Protein AF-E2B2R0-F1 (afdb_monomer_lite)

Secondary structure (DSSP, 8-state):
-HHHHHHHHHHHHHHHHHHHHHHHHHHHHHHHHHHH-------SS--SSHHHHHHHHHHHHHHHHHHHHHHHHHHHHHHHHHHHHHHHHHHHHHHHHHHHHHHHHHHHHHHHHHHHHT-

Organism: Harpegnathos saltator (NCBI:txid610380)

InterPro domains:
  IPR004117 Olfactory receptor, insect [PF02949] (5-119)
  IPR004117 Olfactory receptor, insect [PTHR21137]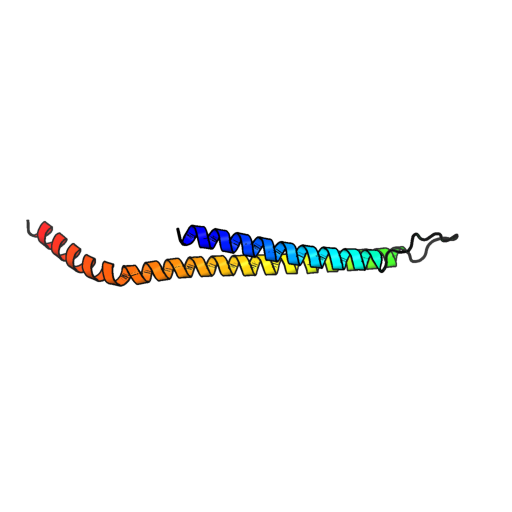 (6-118)

Structure (mmCIF, N/CA/C/O backbone):
data_AF-E2B2R0-F1
#
_entry.id   AF-E2B2R0-F1
#
loop_
_atom_site.group_PDB
_atom_site.id
_atom_site.type_symbol
_atom_site.label_atom_id
_atom_site.label_alt_id
_atom_site.label_comp_id
_atom_site.label_asym_id
_atom_site.label_entity_id
_atom_site.label_seq_id
_atom_site.pdbx_PDB_ins_code
_atom_site.Cartn_x
_atom_site.Cartn_y
_atom_site.Cartn_z
_atom_site.occupancy
_atom_site.B_iso_or_equiv
_atom_site.auth_seq_id
_atom_site.auth_comp_id
_atom_site.auth_asym_id
_atom_site.auth_atom_id
_atom_site.pdbx_PDB_model_num
ATOM 1 N N . SER A 1 1 ? -13.691 6.581 24.245 1.00 53.50 1 SER A N 1
ATOM 2 C CA . SER A 1 1 ? -12.246 6.889 24.377 1.00 53.50 1 SER A CA 1
ATOM 3 C C . SER A 1 1 ? -11.369 5.790 23.770 1.00 53.50 1 SER A C 1
ATOM 5 O O . SER A 1 1 ? -10.545 6.091 22.915 1.00 53.50 1 SER A O 1
ATOM 7 N N . GLN A 1 2 ? -11.578 4.515 24.127 1.00 61.28 2 GLN A N 1
ATOM 8 C CA . GLN A 1 2 ? -10.769 3.379 23.648 1.00 61.28 2 GLN A CA 1
ATOM 9 C C . GLN A 1 2 ? -10.848 3.155 22.124 1.00 61.28 2 GLN A C 1
ATOM 11 O O . GLN A 1 2 ? -9.818 2.992 21.474 1.00 61.28 2 GLN A O 1
ATOM 16 N N . SER A 1 3 ? -12.045 3.275 21.546 1.00 65.56 3 SER A N 1
ATOM 17 C CA . SER A 1 3 ? -12.295 3.177 20.102 1.00 65.56 3 SER A CA 1
ATOM 18 C C . SER A 1 3 ? -11.615 4.284 19.281 1.00 65.56 3 SER A C 1
ATOM 20 O O . SER A 1 3 ? -11.060 4.005 18.222 1.00 65.56 3 SER A O 1
ATOM 22 N N . ILE A 1 4 ? -11.569 5.519 19.797 1.00 69.88 4 ILE A N 1
ATOM 23 C CA . ILE A 1 4 ? -10.868 6.650 19.157 1.00 69.88 4 ILE A CA 1
ATOM 24 C C . ILE A 1 4 ? -9.358 6.393 19.138 1.00 69.88 4 ILE A C 1
ATOM 26 O O . ILE A 1 4 ? -8.733 6.482 18.087 1.00 69.88 4 ILE A O 1
ATOM 30 N N . ARG A 1 5 ? -8.779 5.993 20.279 1.00 75.31 5 ARG A N 1
ATOM 31 C CA . ARG A 1 5 ? -7.345 5.683 20.390 1.00 75.31 5 ARG A CA 1
ATOM 32 C C . ARG A 1 5 ? -6.930 4.533 19.470 1.00 75.31 5 ARG A C 1
ATOM 34 O O . ARG A 1 5 ? -5.879 4.607 18.840 1.00 75.31 5 ARG A O 1
ATOM 41 N N . ARG A 1 6 ? -7.763 3.495 19.370 1.00 74.00 6 ARG A N 1
ATOM 42 C CA . ARG A 1 6 ? -7.542 2.358 18.471 1.00 74.00 6 ARG A CA 1
ATOM 43 C C . ARG A 1 6 ? -7.566 2.786 17.005 1.00 74.00 6 ARG A C 1
ATOM 45 O O . ARG A 1 6 ? -6.651 2.434 16.272 1.00 74.00 6 ARG A O 1
ATOM 52 N N . ASN A 1 7 ? -8.543 3.597 16.599 1.00 74.62 7 ASN A N 1
ATOM 53 C CA . ASN A 1 7 ? -8.577 4.134 15.239 1.00 74.62 7 ASN A CA 1
ATOM 54 C C . ASN A 1 7 ? -7.325 4.957 14.932 1.00 74.62 7 ASN A C 1
ATOM 56 O O . ASN A 1 7 ? -6.691 4.724 13.910 1.00 74.62 7 ASN A O 1
ATOM 60 N N . THR A 1 8 ? -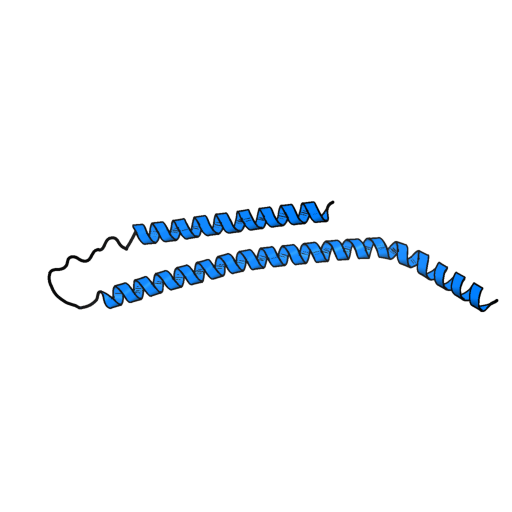6.926 5.873 15.815 1.00 81.19 8 THR A N 1
ATOM 61 C CA . THR A 1 8 ? -5.720 6.691 15.612 1.00 81.19 8 THR A CA 1
ATOM 62 C C . THR A 1 8 ? -4.457 5.838 15.494 1.00 81.19 8 THR A C 1
ATOM 64 O O . THR A 1 8 ? -3.632 6.097 14.623 1.00 81.19 8 THR A O 1
ATOM 67 N N . MET A 1 9 ? -4.318 4.794 16.318 1.00 80.44 9 MET A N 1
ATOM 68 C CA . MET A 1 9 ? -3.189 3.862 16.248 1.00 80.44 9 MET A CA 1
ATOM 69 C C . MET A 1 9 ? -3.167 3.086 14.925 1.00 80.44 9 MET A C 1
ATOM 71 O O . MET A 1 9 ? -2.111 2.945 14.316 1.00 80.44 9 MET A O 1
ATOM 75 N N . LEU A 1 10 ? -4.326 2.624 14.452 1.00 79.06 10 LEU A N 1
ATOM 76 C CA . LEU A 1 10 ? -4.443 1.897 13.188 1.00 79.06 10 LEU A CA 1
ATOM 77 C C . LEU A 1 10 ? -4.148 2.796 11.981 1.00 79.06 10 LEU A C 1
ATOM 79 O O . LEU A 1 10 ? -3.425 2.380 11.082 1.00 79.06 10 LEU A O 1
ATOM 83 N N . TRP A 1 11 ? -4.628 4.042 11.993 1.00 81.44 11 TRP A N 1
ATOM 84 C CA . TRP A 1 11 ? -4.290 5.043 10.976 1.00 81.44 11 TRP A CA 1
ATOM 85 C C . TRP A 1 11 ? -2.789 5.332 10.931 1.00 81.44 11 TRP A C 1
ATOM 87 O O . TRP A 1 11 ? -2.207 5.375 9.850 1.00 81.44 11 TRP A O 1
ATOM 97 N N . TYR A 1 12 ? -2.146 5.475 12.093 1.00 84.12 12 TYR A N 1
ATOM 98 C CA . TYR A 1 12 ? -0.697 5.659 12.168 1.00 84.12 12 TYR A CA 1
ATOM 99 C C . TYR A 1 12 ? 0.071 4.451 11.626 1.00 84.12 12 TYR A C 1
ATOM 101 O O . TYR A 1 12 ? 1.001 4.626 10.843 1.00 84.12 12 TYR A O 1
ATOM 109 N N . LEU A 1 13 ? -0.328 3.230 11.995 1.00 82.62 13 LEU A N 1
ATOM 110 C CA . LEU A 1 13 ? 0.303 2.003 11.498 1.00 82.62 13 LEU A CA 1
ATOM 111 C C . LEU A 1 13 ? 0.162 1.871 9.976 1.00 82.62 13 LEU A C 1
ATOM 113 O O . LEU A 1 13 ? 1.144 1.596 9.296 1.00 82.62 13 LEU A O 1
ATOM 117 N N . LEU A 1 14 ? -1.024 2.144 9.430 1.00 80.50 14 LEU A N 1
ATOM 118 C CA . LEU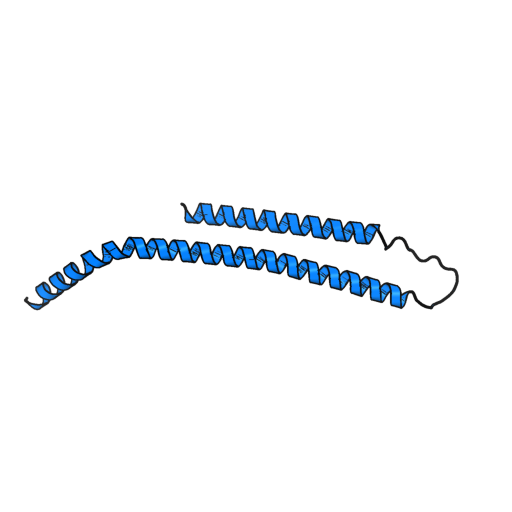 A 1 14 ? -1.280 2.152 7.987 1.00 80.50 14 LEU A CA 1
ATOM 119 C C . LEU A 1 14 ? -0.387 3.149 7.233 1.00 80.50 14 LEU A C 1
ATOM 121 O O . LEU A 1 14 ? 0.191 2.804 6.201 1.00 80.50 14 LEU A O 1
ATOM 125 N N . LEU A 1 15 ? -0.244 4.372 7.752 1.00 82.19 15 LEU A N 1
ATOM 126 C CA . LEU A 1 15 ? 0.615 5.406 7.163 1.00 82.19 15 LEU A CA 1
ATOM 127 C C . LEU A 1 15 ? 2.099 5.012 7.199 1.00 82.19 15 LEU A C 1
ATOM 129 O O . LEU A 1 15 ? 2.828 5.213 6.227 1.00 82.19 15 LEU A O 1
ATOM 133 N N . VAL A 1 16 ? 2.560 4.415 8.299 1.00 85.69 16 VAL A N 1
ATOM 134 C CA . VAL A 1 16 ? 3.949 3.943 8.421 1.00 85.69 16 VAL A CA 1
ATOM 135 C C . VAL A 1 16 ? 4.227 2.800 7.443 1.00 85.69 16 VAL A C 1
ATOM 137 O O . VAL A 1 16 ? 5.223 2.836 6.729 1.00 85.69 16 VAL A O 1
ATOM 140 N N . MET A 1 17 ? 3.332 1.818 7.338 1.00 80.00 17 MET A N 1
ATOM 141 C CA . MET A 1 17 ? 3.519 0.695 6.412 1.00 80.00 17 MET A CA 1
ATOM 142 C C . MET A 1 17 ? 3.533 1.156 4.951 1.00 80.00 17 MET A C 1
ATOM 144 O O . MET A 1 17 ? 4.427 0.790 4.192 1.00 80.00 17 MET A O 1
ATOM 148 N N . THR A 1 18 ? 2.598 2.027 4.565 1.00 77.00 18 THR A N 1
ATOM 149 C CA . THR A 1 18 ? 2.543 2.567 3.196 1.00 77.00 18 THR A CA 1
ATOM 150 C C . THR A 1 18 ? 3.777 3.397 2.845 1.00 77.00 18 THR A C 1
ATOM 152 O O . THR A 1 18 ? 4.318 3.248 1.752 1.00 77.00 18 THR A O 1
ATOM 155 N N . THR A 1 19 ? 4.280 4.229 3.761 1.00 84.50 19 THR A N 1
ATOM 156 C CA . THR A 1 19 ? 5.500 5.025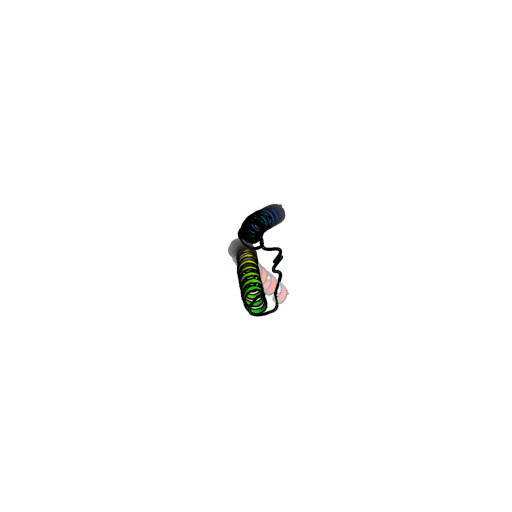 3.519 1.00 84.50 19 THR A CA 1
ATOM 157 C C . THR A 1 19 ? 6.752 4.166 3.361 1.00 84.50 19 THR A C 1
ATOM 159 O O . THR A 1 19 ? 7.546 4.430 2.457 1.00 84.50 19 THR A O 1
ATOM 162 N N . VAL A 1 20 ? 6.909 3.112 4.167 1.00 84.69 20 VAL A N 1
ATOM 163 C CA . VAL A 1 20 ? 8.032 2.164 4.052 1.00 84.69 20 VAL A CA 1
ATOM 164 C C . VAL A 1 20 ? 8.002 1.440 2.704 1.00 84.69 20 VAL A C 1
ATOM 166 O O . VAL A 1 20 ? 9.019 1.390 2.013 1.00 84.69 20 VAL A O 1
ATOM 169 N N . VAL A 1 21 ? 6.835 0.949 2.278 1.00 81.94 21 VAL A N 1
ATOM 170 C CA . VAL A 1 21 ? 6.677 0.277 0.976 1.00 81.94 21 VAL A CA 1
ATOM 171 C C . VAL A 1 21 ? 6.967 1.236 -0.182 1.00 81.94 21 VAL A C 1
ATOM 173 O O . VAL A 1 21 ? 7.690 0.878 -1.112 1.00 81.94 21 VAL A O 1
ATOM 176 N N . CYS A 1 22 ? 6.484 2.480 -0.108 1.00 79.38 22 CYS A N 1
ATOM 177 C CA . CYS A 1 22 ? 6.775 3.515 -1.101 1.00 79.38 22 CYS A CA 1
ATOM 178 C C . CYS A 1 22 ? 8.269 3.873 -1.164 1.00 79.38 22 CYS A C 1
ATOM 180 O O . CYS A 1 22 ? 8.803 4.063 -2.258 1.00 79.38 22 CYS A O 1
ATOM 182 N N . MET A 1 23 ? 8.970 3.944 -0.027 1.00 85.06 23 MET A N 1
ATOM 183 C CA . MET A 1 23 ? 10.422 4.175 0.004 1.00 85.06 23 MET A CA 1
ATOM 184 C C . MET A 1 23 ? 11.197 3.022 -0.636 1.00 85.06 23 MET A C 1
ATOM 186 O O . MET A 1 23 ? 12.090 3.263 -1.444 1.00 85.06 23 MET A O 1
ATOM 190 N N . ILE A 1 24 ? 10.837 1.773 -0.334 1.00 81.44 24 ILE A N 1
ATOM 191 C CA . ILE A 1 24 ? 11.486 0.597 -0.931 1.00 81.44 24 ILE A CA 1
ATOM 192 C C . ILE A 1 24 ? 11.230 0.564 -2.442 1.00 81.44 24 ILE A C 1
ATOM 194 O O . ILE A 1 24 ? 12.167 0.390 -3.216 1.00 81.44 24 ILE A O 1
ATOM 198 N N . PHE A 1 25 ? 9.989 0.804 -2.877 1.00 78.94 25 PHE A N 1
ATOM 199 C CA . PHE A 1 25 ? 9.640 0.872 -4.296 1.00 78.94 25 PHE A CA 1
ATOM 200 C C . PHE A 1 25 ? 10.419 1.962 -5.033 1.00 78.94 25 PHE A C 1
ATOM 202 O O . PHE A 1 25 ? 11.013 1.694 -6.073 1.00 78.94 25 PHE A O 1
ATOM 209 N N . THR A 1 26 ? 10.443 3.182 -4.493 1.00 74.81 26 THR A N 1
ATOM 210 C CA . THR A 1 26 ? 11.169 4.298 -5.113 1.00 74.81 26 THR A CA 1
ATOM 211 C C . THR A 1 26 ? 12.673 4.057 -5.128 1.00 74.81 26 THR A C 1
ATOM 213 O O . THR A 1 26 ? 13.295 4.366 -6.136 1.00 74.81 26 THR A O 1
ATOM 216 N N . SER A 1 27 ? 13.257 3.448 -4.091 1.00 82.12 27 SER A N 1
ATOM 217 C CA . SER A 1 27 ? 14.673 3.054 -4.086 1.00 82.12 27 SER A CA 1
ATOM 218 C C . SER A 1 27 ? 14.968 2.018 -5.165 1.00 82.12 27 SER A C 1
ATOM 220 O O . SER A 1 27 ? 15.841 2.243 -5.993 1.00 82.12 27 SER A O 1
ATOM 222 N N . VAL A 1 28 ? 14.202 0.924 -5.218 1.00 73.44 28 VAL A N 1
ATOM 223 C CA . VAL A 1 28 ? 14.372 -0.135 -6.228 1.00 73.44 28 VAL A CA 1
ATOM 224 C C . VAL A 1 28 ? 14.172 0.421 -7.637 1.00 73.44 28 VAL A C 1
ATOM 226 O O . VAL A 1 28 ? 14.933 0.094 -8.541 1.00 73.44 28 VAL A O 1
ATOM 229 N N . PHE A 1 29 ? 13.186 1.298 -7.828 1.00 71.81 29 PHE A N 1
ATOM 230 C CA . PHE A 1 29 ? 12.939 1.965 -9.101 1.00 71.81 29 PHE A CA 1
ATOM 231 C C . PHE A 1 29 ? 14.078 2.915 -9.478 1.00 71.81 29 PHE A C 1
ATOM 233 O O . PHE A 1 29 ? 14.551 2.872 -10.607 1.00 71.81 29 PHE A O 1
ATOM 240 N N . VAL A 1 30 ? 14.558 3.751 -8.556 1.00 72.75 30 VAL A N 1
ATOM 241 C CA . VAL A 1 30 ? 15.671 4.681 -8.802 1.00 72.75 30 VAL A CA 1
ATOM 242 C C . VAL A 1 30 ? 16.971 3.932 -9.066 1.00 72.75 30 VAL A C 1
ATOM 244 O O . VAL A 1 30 ? 17.709 4.341 -9.954 1.00 72.75 30 VAL A O 1
ATOM 247 N N . ASP A 1 31 ? 17.244 2.837 -8.362 1.00 71.38 31 ASP A N 1
ATOM 248 C CA . ASP A 1 31 ? 18.423 1.998 -8.591 1.00 71.38 31 ASP A CA 1
ATOM 249 C C . ASP A 1 31 ? 18.324 1.235 -9.915 1.00 71.38 31 ASP A C 1
ATOM 251 O O . ASP A 1 31 ? 19.301 1.167 -10.658 1.00 71.38 31 ASP A O 1
ATOM 255 N N . PHE A 1 32 ? 17.138 0.746 -10.282 1.00 62.97 32 PHE A N 1
ATOM 256 C CA . PHE A 1 32 ? 16.882 0.170 -11.604 1.00 62.97 32 PHE A CA 1
ATOM 257 C C . PHE A 1 32 ? 17.073 1.213 -12.719 1.00 62.97 32 PHE A C 1
ATOM 259 O O . PHE A 1 32 ? 17.739 0.955 -13.724 1.00 62.97 32 PHE A O 1
ATOM 266 N N . MET A 1 33 ? 16.568 2.430 -12.506 1.00 61.69 33 MET A N 1
ATOM 267 C CA . MET A 1 33 ? 16.718 3.556 -13.430 1.00 61.69 33 MET A CA 1
ATOM 268 C C . MET A 1 33 ? 18.167 4.057 -13.518 1.00 61.69 33 MET A C 1
ATOM 270 O O . MET A 1 33 ? 18.631 4.374 -14.611 1.00 61.69 33 MET A O 1
ATOM 274 N N . ARG A 1 34 ? 18.911 4.087 -12.404 1.00 63.41 34 ARG A N 1
ATOM 275 C CA . ARG A 1 34 ? 20.349 4.428 -12.362 1.00 63.41 34 ARG A CA 1
ATOM 276 C C . ARG A 1 34 ? 21.239 3.300 -12.884 1.00 63.41 34 ARG A C 1
ATOM 278 O O . ARG A 1 34 ? 22.366 3.581 -13.279 1.00 63.41 34 ARG A O 1
ATOM 285 N N . GLY A 1 35 ? 20.759 2.057 -12.882 1.00 57.88 35 GLY A N 1
ATOM 286 C CA . GLY A 1 35 ? 21.537 0.858 -13.193 1.00 57.88 35 GLY A CA 1
ATOM 287 C C . GLY A 1 35 ? 21.449 0.344 -14.632 1.00 57.88 35 GLY A C 1
ATOM 288 O O . GLY A 1 35 ? 22.284 -0.474 -15.011 1.00 57.88 35 GLY A O 1
ATOM 289 N N . SER A 1 36 ? 20.489 0.777 -15.462 1.00 50.00 36 SER A N 1
ATOM 290 C CA . SER A 1 36 ? 20.414 0.257 -16.845 1.00 50.00 36 SER A CA 1
ATOM 291 C C . SER A 1 36 ? 19.715 1.132 -17.891 1.00 50.00 36 SER A C 1
ATOM 293 O O . SER A 1 36 ? 19.420 0.655 -18.983 1.00 50.00 36 SER A O 1
ATOM 295 N N . LEU A 1 37 ? 19.502 2.426 -17.632 1.00 46.34 37 LEU A N 1
ATOM 296 C CA . LEU A 1 37 ? 19.138 3.372 -18.700 1.00 46.34 37 LEU A CA 1
ATOM 297 C C . LEU A 1 37 ? 20.224 4.426 -18.949 1.00 46.34 37 LEU A C 1
ATOM 299 O O . LEU A 1 37 ? 19.954 5.565 -19.313 1.00 46.34 37 LEU A O 1
ATOM 303 N N . THR A 1 38 ? 21.482 4.009 -18.817 1.00 41.47 38 THR A N 1
ATOM 304 C CA . THR A 1 38 ? 22.682 4.783 -19.182 1.00 41.47 38 THR A CA 1
ATOM 305 C C . THR A 1 38 ? 23.006 4.677 -20.681 1.00 41.47 38 THR A C 1
ATOM 307 O O . THR A 1 38 ? 24.167 4.684 -21.068 1.00 41.47 38 THR A O 1
ATOM 310 N N . TYR A 1 39 ? 22.009 4.564 -21.563 1.00 42.72 39 TYR A N 1
ATOM 311 C CA . TYR A 1 39 ? 22.258 4.585 -23.010 1.00 42.72 39 TYR A CA 1
ATOM 312 C C . TYR A 1 39 ? 21.357 5.594 -23.728 1.00 42.72 39 TYR A C 1
ATOM 314 O O . TYR A 1 39 ? 20.341 5.225 -24.317 1.00 42.72 39 TYR A O 1
ATOM 322 N N . PRO A 1 40 ? 21.749 6.880 -23.774 1.00 45.06 40 PRO A N 1
ATOM 323 C CA . PRO A 1 40 ? 21.491 7.656 -24.974 1.00 45.06 40 PRO A CA 1
ATOM 324 C C . PRO A 1 40 ? 22.263 6.973 -26.112 1.00 45.06 40 PRO A C 1
ATOM 326 O O . PRO A 1 40 ? 23.489 7.045 -26.181 1.00 45.06 40 PRO A O 1
ATOM 329 N N . ALA A 1 41 ? 21.570 6.238 -26.978 1.00 44.91 41 ALA A N 1
ATOM 330 C CA . ALA A 1 41 ? 22.194 5.650 -28.155 1.00 44.91 41 ALA A CA 1
ATOM 331 C C . ALA A 1 41 ? 22.580 6.769 -29.139 1.00 44.91 41 ALA A C 1
ATOM 333 O O . ALA A 1 41 ? 21.789 7.172 -29.986 1.00 44.91 41 ALA A O 1
ATOM 334 N N . TRP A 1 42 ? 23.807 7.276 -29.030 1.00 47.38 42 TRP A N 1
ATOM 335 C CA . TRP A 1 42 ? 24.517 7.869 -30.160 1.00 47.38 42 TRP A CA 1
ATOM 336 C C . TRP A 1 42 ? 25.125 6.710 -30.954 1.00 47.38 42 TRP A C 1
ATOM 338 O O . TRP A 1 42 ? 26.158 6.169 -30.567 1.00 47.38 42 TRP A O 1
ATOM 348 N N . LEU A 1 43 ? 24.464 6.286 -32.035 1.00 47.94 43 LEU A N 1
ATOM 349 C CA . LEU A 1 43 ? 25.016 5.316 -32.983 1.00 47.94 43 LEU A CA 1
ATOM 350 C C . LEU A 1 43 ? 24.887 5.869 -34.410 1.00 47.94 43 LEU A C 1
ATOM 352 O O . LEU A 1 43 ? 23.803 6.323 -34.779 1.00 47.94 43 LEU A O 1
ATOM 356 N N . PRO A 1 44 ? 25.955 5.832 -35.228 1.00 50.38 44 PRO A N 1
ATOM 357 C CA . PRO A 1 44 ? 25.973 6.506 -36.518 1.00 50.38 44 PRO A CA 1
ATOM 358 C C . PRO A 1 44 ? 25.286 5.725 -37.647 1.00 50.38 44 PRO A C 1
ATOM 360 O O . PRO A 1 44 ? 25.361 6.187 -38.776 1.00 50.38 44 PRO A O 1
ATOM 363 N N . PHE A 1 45 ? 24.623 4.583 -37.404 1.00 41.12 45 PHE A N 1
ATOM 364 C CA . PHE A 1 45 ? 23.911 3.834 -38.452 1.00 41.12 45 PHE A CA 1
ATOM 365 C C . PHE A 1 45 ? 22.709 3.010 -37.940 1.00 41.12 45 PHE A C 1
ATOM 367 O O . PHE A 1 45 ? 22.627 2.634 -36.773 1.00 41.12 45 PHE A O 1
ATOM 374 N N . ASN A 1 46 ? 21.765 2.794 -38.864 1.00 49.00 46 ASN A N 1
ATOM 375 C CA . ASN A 1 46 ? 20.342 2.474 -38.689 1.00 49.00 46 ASN A CA 1
ATOM 376 C C . ASN A 1 46 ? 19.976 1.079 -38.125 1.00 49.00 46 ASN A C 1
ATOM 378 O O . ASN A 1 46 ? 20.554 0.071 -38.508 1.00 49.00 46 ASN A O 1
ATOM 382 N N . TYR A 1 47 ? 18.910 1.080 -37.303 1.00 53.94 47 TYR A N 1
ATOM 383 C CA . TYR A 1 47 ? 17.859 0.064 -37.081 1.00 53.94 47 TYR A CA 1
ATOM 384 C C . TYR A 1 47 ? 18.225 -1.432 -37.144 1.00 53.94 47 TYR A C 1
ATOM 386 O O . TYR A 1 47 ? 18.304 -1.976 -38.237 1.00 53.94 47 TYR A O 1
ATOM 394 N N . THR A 1 48 ? 18.310 -2.087 -35.966 1.00 54.78 48 THR A N 1
ATOM 395 C CA . THR A 1 48 ? 17.924 -3.483 -35.574 1.00 54.78 48 THR A CA 1
ATOM 396 C C . THR A 1 48 ? 18.731 -3.813 -34.291 1.00 54.78 48 THR A C 1
ATOM 398 O O . THR A 1 48 ? 19.889 -4.175 -34.391 1.00 54.78 48 THR A O 1
ATOM 401 N N . ALA A 1 49 ? 18.349 -3.568 -33.030 1.00 58.84 49 ALA A N 1
ATOM 402 C CA . ALA A 1 49 ? 17.162 -3.984 -32.281 1.00 58.84 49 ALA A CA 1
ATOM 403 C C . ALA A 1 49 ? 16.889 -3.101 -31.017 1.00 58.84 49 ALA A C 1
ATOM 405 O O . ALA A 1 49 ? 16.730 -3.626 -29.914 1.00 58.84 49 ALA A O 1
ATOM 406 N N . PRO A 1 50 ? 16.797 -1.760 -31.125 1.00 55.91 50 PRO A N 1
ATOM 407 C CA . PRO A 1 50 ? 16.378 -0.898 -30.009 1.00 55.91 50 PRO A CA 1
ATOM 408 C C . PRO A 1 50 ? 14.913 -1.132 -29.593 1.00 55.91 50 PRO A C 1
ATOM 410 O O . PRO A 1 50 ? 14.553 -0.921 -28.438 1.00 55.91 50 PRO A O 1
ATOM 413 N N . ALA A 1 51 ? 14.075 -1.637 -30.507 1.00 58.31 51 ALA A N 1
ATOM 414 C CA . ALA A 1 51 ? 12.680 -1.970 -30.226 1.00 58.31 51 ALA A CA 1
ATOM 415 C C . ALA A 1 51 ? 12.534 -3.124 -29.221 1.00 58.31 51 ALA A C 1
ATOM 417 O O . ALA A 1 51 ? 11.700 -3.034 -28.332 1.00 58.31 51 ALA A O 1
ATOM 418 N N . LEU A 1 52 ? 13.359 -4.176 -29.316 1.00 63.28 52 LEU A N 1
ATOM 419 C CA . LEU A 1 52 ? 13.336 -5.293 -28.360 1.00 63.28 52 LEU A CA 1
ATOM 420 C C . LEU A 1 52 ? 13.819 -4.855 -26.978 1.00 63.28 52 LEU A C 1
ATOM 422 O O . LEU A 1 52 ? 13.241 -5.260 -25.977 1.00 63.28 52 LEU A O 1
ATOM 426 N N . PHE A 1 53 ? 14.825 -3.982 -26.922 1.00 60.78 53 PHE A N 1
ATOM 427 C CA . PHE A 1 53 ? 15.303 -3.412 -25.665 1.00 60.78 53 PHE A CA 1
ATOM 428 C C . PHE A 1 53 ? 14.231 -2.538 -25.004 1.00 60.78 53 PHE A C 1
ATOM 430 O O . PHE A 1 53 ? 13.972 -2.677 -23.814 1.00 60.78 53 PHE A O 1
ATOM 437 N N . PHE A 1 54 ? 13.539 -1.704 -25.788 1.00 64.62 54 PHE A N 1
ATOM 438 C CA . PHE A 1 54 ? 12.388 -0.933 -25.317 1.00 64.62 54 PHE A CA 1
ATOM 439 C C . PHE A 1 54 ? 11.247 -1.841 -24.849 1.00 64.62 54 PHE A C 1
ATOM 441 O O . PHE A 1 54 ? 10.668 -1.599 -23.798 1.00 64.62 54 PHE A O 1
ATOM 448 N N . LEU A 1 55 ? 10.952 -2.917 -25.580 1.00 68.25 55 LEU A N 1
ATOM 449 C CA . LEU A 1 55 ? 9.902 -3.870 -25.226 1.00 68.25 55 LEU A CA 1
ATOM 450 C C . LEU A 1 55 ? 10.237 -4.599 -23.917 1.00 68.25 55 LEU A C 1
ATOM 452 O O . LEU A 1 55 ? 9.385 -4.685 -23.042 1.00 68.25 55 LEU A O 1
ATOM 456 N N . VAL A 1 56 ? 11.485 -5.043 -23.735 1.00 73.75 56 VAL A N 1
ATOM 457 C CA . VAL A 1 56 ? 11.962 -5.666 -22.488 1.00 73.75 56 VAL A CA 1
ATOM 458 C C . VAL A 1 56 ? 11.981 -4.664 -21.336 1.00 73.75 56 VAL A C 1
ATOM 460 O O . VAL A 1 56 ? 11.565 -5.011 -20.236 1.00 73.75 56 VAL A O 1
ATOM 463 N N . TYR A 1 57 ? 12.394 -3.421 -21.578 1.00 68.00 57 TYR A N 1
ATOM 464 C CA . TYR A 1 57 ? 12.386 -2.355 -20.578 1.00 68.00 57 TYR A CA 1
ATOM 465 C C . TYR A 1 57 ? 10.964 -2.000 -20.132 1.00 68.00 57 TYR A C 1
ATOM 467 O O . TYR A 1 57 ? 10.683 -1.944 -18.936 1.00 68.00 57 TYR A O 1
ATOM 475 N N . VAL A 1 58 ? 10.040 -1.823 -21.077 1.00 74.75 58 VAL A N 1
ATOM 476 C CA . VAL A 1 58 ? 8.620 -1.586 -20.794 1.00 74.75 58 VAL A CA 1
ATOM 477 C C . VAL A 1 58 ? 8.026 -2.789 -20.072 1.00 74.75 58 VAL A C 1
ATOM 479 O O . VAL A 1 58 ? 7.347 -2.616 -19.068 1.00 74.75 58 VAL A O 1
ATOM 482 N N . HIS A 1 59 ? 8.334 -4.007 -20.513 1.00 77.25 59 HIS A N 1
ATOM 483 C CA . HIS A 1 59 ? 7.863 -5.228 -19.869 1.00 77.25 59 HIS A CA 1
ATOM 484 C C . HIS A 1 59 ? 8.393 -5.368 -18.432 1.00 77.25 59 HIS A C 1
ATOM 486 O O . HIS A 1 59 ? 7.617 -5.665 -17.529 1.00 77.25 59 HIS A O 1
ATOM 492 N N . GLN A 1 60 ? 9.683 -5.111 -18.186 1.00 75.19 60 GLN A N 1
ATOM 493 C CA . GLN A 1 60 ? 10.267 -5.116 -16.838 1.00 75.19 60 GLN A CA 1
ATOM 494 C C . GLN A 1 60 ? 9.675 -4.013 -15.963 1.00 75.19 60 GLN A C 1
ATOM 496 O O . GLN A 1 60 ? 9.321 -4.271 -14.817 1.00 75.19 60 GLN A O 1
ATOM 501 N N . THR A 1 61 ? 9.491 -2.812 -16.509 1.00 75.62 61 THR A N 1
ATOM 502 C CA . THR A 1 61 ? 8.884 -1.690 -15.786 1.00 75.62 61 THR A CA 1
ATOM 503 C C . THR A 1 61 ? 7.438 -2.004 -15.409 1.00 75.62 61 THR A C 1
ATOM 505 O O . THR A 1 61 ? 7.048 -1.817 -14.261 1.00 75.6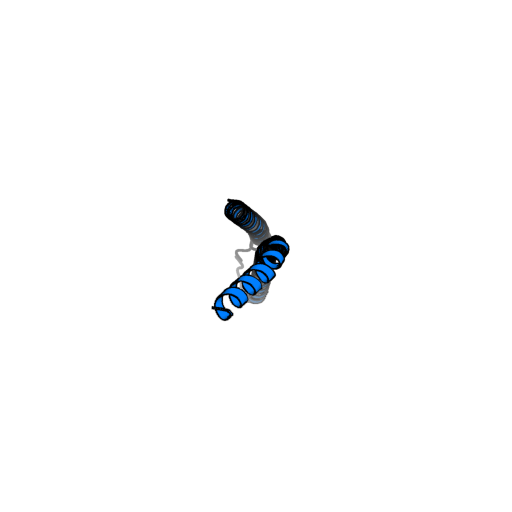2 61 THR A O 1
ATOM 508 N N . ILE A 1 62 ? 6.650 -2.555 -16.335 1.00 80.25 62 ILE A N 1
ATOM 509 C CA . ILE A 1 62 ? 5.270 -2.983 -16.077 1.00 80.25 62 ILE A CA 1
ATOM 510 C C . ILE A 1 62 ? 5.242 -4.105 -15.037 1.00 80.25 62 ILE A C 1
ATOM 512 O O . ILE A 1 62 ? 4.447 -4.036 -14.106 1.00 80.25 62 ILE A O 1
ATOM 516 N N . ALA A 1 63 ? 6.116 -5.107 -15.142 1.00 83.19 63 ALA A N 1
ATOM 517 C CA . ALA A 1 63 ? 6.182 -6.200 -14.175 1.00 83.19 63 ALA A CA 1
ATOM 518 C C . ALA A 1 63 ? 6.509 -5.698 -12.759 1.00 83.19 63 ALA A C 1
ATOM 520 O O . ALA A 1 63 ? 5.872 -6.121 -11.795 1.00 83.19 63 ALA A O 1
ATOM 521 N N . VAL A 1 64 ? 7.444 -4.752 -12.632 1.00 79.81 64 VAL A N 1
ATOM 522 C CA . VAL A 1 64 ? 7.794 -4.109 -11.356 1.00 79.81 64 VAL A CA 1
ATOM 523 C C . VAL A 1 64 ? 6.632 -3.272 -10.821 1.00 79.81 64 VAL A C 1
ATOM 525 O O . VAL A 1 64 ? 6.309 -3.371 -9.640 1.00 79.81 64 VAL A O 1
ATOM 528 N N . VAL A 1 65 ? 5.958 -2.495 -11.673 1.00 80.50 65 VAL A N 1
ATOM 529 C CA . VAL A 1 65 ? 4.783 -1.696 -11.285 1.00 80.50 65 VAL A CA 1
ATOM 530 C C 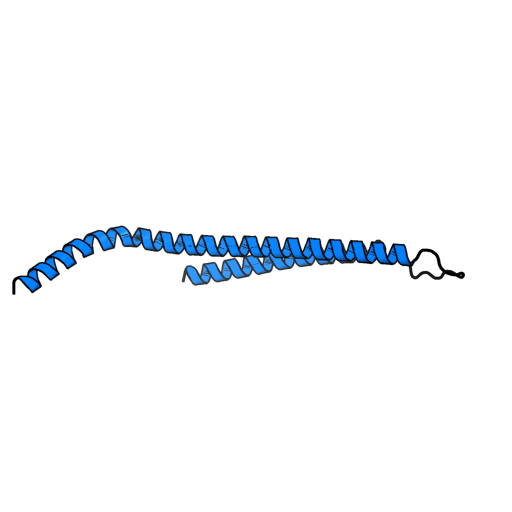. VAL A 1 65 ? 3.639 -2.593 -10.819 1.00 80.50 65 VAL A C 1
ATOM 532 O O . VAL A 1 65 ? 3.036 -2.320 -9.782 1.00 80.50 65 VAL A O 1
ATOM 535 N N . ILE A 1 66 ? 3.355 -3.684 -11.534 1.00 83.56 66 ILE A N 1
ATOM 536 C CA . ILE A 1 66 ? 2.331 -4.659 -11.143 1.00 83.56 66 ILE A CA 1
ATOM 537 C C . ILE A 1 66 ? 2.718 -5.318 -9.817 1.00 83.56 66 ILE A C 1
ATOM 539 O O . ILE A 1 66 ? 1.898 -5.349 -8.904 1.00 83.56 66 ILE A O 1
ATOM 543 N N . GLY A 1 67 ? 3.959 -5.789 -9.673 1.00 82.50 67 GLY A N 1
ATOM 544 C CA . GLY A 1 67 ? 4.441 -6.419 -8.441 1.00 82.50 67 GLY A CA 1
ATOM 545 C C . GLY A 1 67 ? 4.354 -5.489 -7.229 1.00 82.50 67 GLY A C 1
ATOM 546 O O . GLY A 1 67 ? 3.843 -5.880 -6.182 1.00 82.50 67 GLY A O 1
ATOM 547 N N . ALA A 1 68 ? 4.766 -4.232 -7.387 1.00 79.31 68 ALA A N 1
ATOM 548 C CA . ALA A 1 68 ? 4.656 -3.217 -6.345 1.00 79.31 68 ALA A CA 1
ATOM 549 C C . ALA A 1 68 ? 3.196 -2.890 -6.008 1.00 79.31 68 ALA A C 1
ATOM 551 O O . ALA A 1 68 ? 2.843 -2.799 -4.835 1.00 79.31 68 ALA A O 1
ATOM 552 N N . THR A 1 69 ? 2.334 -2.771 -7.021 1.00 79.81 69 THR A N 1
ATOM 553 C CA . THR A 1 69 ? 0.897 -2.520 -6.830 1.00 79.81 69 THR A CA 1
ATOM 554 C C . THR A 1 69 ? 0.242 -3.663 -6.065 1.00 79.81 69 THR A C 1
ATOM 556 O O . THR A 1 69 ? -0.518 -3.417 -5.133 1.00 79.81 69 THR A O 1
ATOM 559 N N . VAL A 1 70 ? 0.566 -4.912 -6.409 1.00 85.00 70 VAL A N 1
ATOM 560 C CA . VAL A 1 70 ? 0.078 -6.097 -5.692 1.00 85.00 70 VAL A CA 1
ATOM 561 C C . VAL A 1 70 ? 0.600 -6.112 -4.258 1.00 85.00 70 VAL A C 1
ATOM 563 O O . VAL A 1 70 ? -0.184 -6.371 -3.354 1.00 85.00 70 VAL A O 1
ATOM 566 N N . ASN A 1 71 ? 1.871 -5.776 -4.019 1.00 82.75 71 ASN A N 1
ATOM 567 C CA . ASN A 1 71 ? 2.420 -5.698 -2.664 1.00 82.75 71 ASN A CA 1
ATOM 568 C C . ASN A 1 71 ? 1.688 -4.648 -1.812 1.00 82.75 71 ASN A C 1
ATOM 570 O O . ASN A 1 71 ? 1.191 -4.964 -0.735 1.00 82.75 71 ASN A O 1
ATOM 574 N N . VAL A 1 72 ? 1.550 -3.421 -2.324 1.00 80.12 72 VAL A N 1
ATOM 575 C CA . VAL A 1 72 ? 0.817 -2.335 -1.650 1.00 80.12 72 VAL A CA 1
ATOM 576 C C . VAL A 1 72 ? -0.643 -2.724 -1.405 1.00 80.12 72 VAL A C 1
ATOM 578 O O . VAL A 1 72 ? -1.188 -2.446 -0.334 1.00 80.12 72 VAL A O 1
ATOM 581 N N . ALA A 1 73 ? -1.287 -3.378 -2.374 1.00 83.38 73 ALA A N 1
ATOM 582 C CA . ALA A 1 73 ? -2.652 -3.867 -2.232 1.00 83.38 73 ALA A CA 1
ATOM 583 C C . ALA A 1 73 ? -2.751 -4.953 -1.154 1.00 83.38 73 ALA A C 1
ATOM 585 O O . ALA A 1 73 ? -3.653 -4.890 -0.325 1.00 83.38 73 ALA A O 1
ATOM 586 N N . CYS A 1 74 ? -1.818 -5.905 -1.112 1.00 83.44 74 CYS A N 1
ATOM 587 C CA . CYS A 1 74 ? -1.748 -6.936 -0.078 1.00 83.44 74 CYS A CA 1
ATOM 588 C C . CYS A 1 74 ? -1.566 -6.331 1.316 1.00 83.44 74 CYS A C 1
ATOM 590 O O . CYS A 1 74 ? -2.337 -6.664 2.213 1.00 83.44 74 CYS A O 1
ATOM 592 N N . ASP A 1 75 ? -0.622 -5.405 1.495 1.00 78.94 75 ASP A N 1
ATOM 593 C CA . ASP A 1 75 ? -0.406 -4.721 2.776 1.00 78.94 75 ASP A CA 1
ATOM 594 C C . ASP A 1 75 ? -1.665 -3.954 3.211 1.00 78.94 75 ASP A C 1
ATOM 596 O O . ASP A 1 75 ? -2.104 -4.046 4.360 1.00 78.94 75 ASP A O 1
ATOM 600 N N . SER A 1 76 ? -2.322 -3.276 2.265 1.00 83.31 76 SER A N 1
ATOM 601 C CA . SER A 1 76 ? -3.584 -2.567 2.509 1.00 83.31 76 SER A CA 1
ATOM 602 C C . SER A 1 76 ? -4.724 -3.517 2.893 1.00 83.31 76 SER A C 1
ATOM 604 O O . SER A 1 76 ? -5.485 -3.229 3.820 1.00 83.31 76 SER A O 1
ATOM 606 N N . LEU A 1 77 ? -4.840 -4.664 2.216 1.00 85.75 77 LEU A N 1
ATOM 607 C CA . LEU A 1 77 ? -5.837 -5.696 2.509 1.00 85.75 77 LEU A CA 1
ATOM 608 C C . LEU A 1 77 ? -5.598 -6.320 3.884 1.00 85.75 77 LEU A C 1
ATOM 610 O O . LEU A 1 77 ? -6.545 -6.450 4.657 1.00 85.75 77 LEU A O 1
ATOM 614 N N . ILE A 1 78 ? -4.352 -6.658 4.222 1.00 83.06 78 ILE A N 1
ATOM 615 C CA . ILE A 1 78 ? -3.982 -7.220 5.528 1.00 83.06 78 ILE A CA 1
ATOM 616 C C . ILE A 1 78 ? -4.344 -6.237 6.641 1.00 83.06 78 ILE A C 1
ATOM 618 O O . ILE A 1 78 ? -5.016 -6.615 7.602 1.00 83.06 78 ILE A O 1
ATOM 622 N N . CYS A 1 79 ? -3.970 -4.964 6.507 1.00 79.62 79 CYS A N 1
ATOM 623 C CA . CYS A 1 79 ? -4.331 -3.956 7.497 1.00 79.62 79 CYS A CA 1
ATOM 624 C C . CYS A 1 79 ? -5.852 -3.744 7.595 1.00 79.62 79 CYS A C 1
ATOM 626 O O . CYS A 1 79 ? -6.380 -3.631 8.703 1.00 79.62 79 CYS A O 1
ATOM 628 N N . GLY A 1 80 ? -6.569 -3.736 6.467 1.00 84.19 80 GLY A N 1
ATOM 629 C CA . GLY A 1 80 ? -8.032 -3.638 6.439 1.00 84.19 80 GLY A CA 1
ATOM 630 C C . GLY A 1 80 ? -8.719 -4.816 7.137 1.00 84.19 80 GLY A C 1
ATOM 631 O O . GLY A 1 80 ? -9.638 -4.616 7.934 1.00 84.19 80 GLY A O 1
ATOM 632 N N . LEU A 1 81 ? -8.235 -6.039 6.906 1.00 85.25 81 LEU A N 1
ATOM 633 C CA . LEU A 1 81 ? -8.725 -7.254 7.559 1.00 85.25 81 LEU A CA 1
ATOM 634 C C . LEU A 1 81 ? -8.459 -7.232 9.065 1.00 85.25 81 LEU A C 1
ATOM 636 O O . LEU A 1 81 ? -9.367 -7.516 9.844 1.00 85.25 81 LEU A O 1
ATOM 640 N N . LEU A 1 82 ? -7.254 -6.845 9.491 1.00 81.81 82 LEU A N 1
ATOM 641 C CA . LEU A 1 82 ? -6.915 -6.717 10.910 1.00 81.81 82 LEU A CA 1
ATOM 642 C C . LEU A 1 82 ? -7.829 -5.712 11.617 1.00 81.81 82 LEU A C 1
ATOM 644 O O . LEU A 1 82 ? -8.324 -5.996 12.708 1.00 81.81 82 LEU A O 1
ATOM 648 N N . LEU A 1 83 ? -8.108 -4.570 10.984 1.00 82.25 83 LEU A N 1
ATOM 649 C CA . LEU A 1 83 ? -9.026 -3.565 11.518 1.00 82.25 83 LEU A CA 1
ATOM 650 C C . LEU A 1 83 ? -10.450 -4.121 11.648 1.00 82.25 83 LEU A C 1
ATOM 652 O O . LEU A 1 83 ? -11.079 -3.972 12.698 1.00 82.25 83 LEU A O 1
ATOM 656 N N . HIS A 1 84 ? -10.932 -4.823 10.621 1.00 86.00 84 HIS A N 1
ATOM 657 C CA . HIS A 1 84 ? -12.227 -5.501 10.659 1.00 86.00 84 HIS A CA 1
ATOM 658 C C . HIS A 1 84 ? -12.312 -6.532 11.791 1.00 86.00 84 HIS A C 1
ATOM 660 O O . HIS A 1 84 ? -13.286 -6.523 12.546 1.00 86.00 84 HIS A O 1
ATOM 666 N N . ILE A 1 85 ? -11.296 -7.384 11.952 1.00 86.44 85 ILE A N 1
ATOM 667 C CA . ILE A 1 85 ? -11.241 -8.396 13.017 1.00 86.44 85 ILE A CA 1
ATOM 668 C C . ILE A 1 85 ? -11.244 -7.723 14.394 1.00 86.44 85 ILE A C 1
ATOM 670 O O . ILE A 1 85 ? -12.037 -8.104 15.252 1.00 86.44 85 ILE A O 1
ATOM 674 N N . CYS A 1 86 ? -10.435 -6.680 14.602 1.00 84.38 86 CYS A N 1
ATOM 675 C CA . CYS A 1 86 ? -10.415 -5.922 15.857 1.00 84.38 86 CYS A CA 1
ATOM 676 C C . CYS A 1 86 ? -11.796 -5.347 16.206 1.00 84.38 86 CYS A C 1
ATOM 678 O O . CYS A 1 86 ? -12.231 -5.409 17.359 1.00 84.38 86 CYS A O 1
ATOM 680 N N . CYS A 1 87 ? -12.505 -4.792 15.220 1.00 82.81 87 CYS A N 1
ATOM 681 C CA . CYS A 1 87 ? -13.862 -4.284 15.410 1.00 82.81 87 CYS A CA 1
ATOM 682 C C . CYS A 1 87 ? -14.840 -5.393 15.810 1.00 82.81 87 CYS A C 1
ATOM 684 O O . CYS A 1 87 ? -15.597 -5.218 16.763 1.00 82.81 87 CYS A O 1
ATOM 686 N N . GLN A 1 88 ? -14.802 -6.536 15.124 1.00 86.69 88 GLN A N 1
ATOM 687 C CA . GLN A 1 88 ? -15.666 -7.676 15.442 1.00 86.69 88 GLN A CA 1
ATOM 688 C C . GLN A 1 88 ? -15.392 -8.235 16.843 1.00 86.69 88 GLN A C 1
ATOM 690 O O . GLN A 1 88 ? -16.332 -8.561 17.564 1.00 86.69 88 GLN A O 1
ATOM 695 N N . LEU A 1 89 ? -14.125 -8.283 17.262 1.00 87.31 89 LEU A N 1
ATOM 696 C CA . LEU A 1 89 ? -13.743 -8.709 18.609 1.00 87.31 89 LEU A CA 1
ATOM 697 C C . LEU A 1 89 ? -14.285 -7.770 19.693 1.00 87.31 89 LEU A C 1
ATOM 699 O O . LEU A 1 89 ? -14.844 -8.249 20.671 1.00 87.31 89 LEU A O 1
ATOM 703 N N . GLU A 1 90 ? -14.199 -6.450 19.505 1.00 87.38 90 GLU A N 1
ATOM 704 C CA . GLU A 1 90 ? -14.745 -5.479 20.472 1.00 87.38 90 GLU A CA 1
ATOM 705 C C . GLU A 1 90 ? -16.275 -5.594 20.594 1.00 87.38 90 GLU A C 1
ATOM 707 O O . GLU A 1 90 ? -16.832 -5.520 21.689 1.00 87.38 90 GLU A O 1
ATOM 712 N N . ILE A 1 91 ? -16.971 -5.840 19.479 1.00 87.88 91 ILE A N 1
ATOM 713 C CA . ILE A 1 91 ? -18.421 -6.080 19.486 1.00 87.88 91 ILE A CA 1
ATOM 714 C C . ILE A 1 91 ? -18.752 -7.383 20.218 1.00 87.88 91 ILE A C 1
ATOM 716 O O . ILE A 1 91 ? -19.717 -7.431 20.986 1.00 87.88 91 ILE A O 1
ATOM 720 N N . LEU A 1 92 ? -17.976 -8.442 19.980 1.00 88.19 92 LEU A N 1
ATOM 721 C CA . LEU A 1 92 ? -18.161 -9.727 20.644 1.00 88.19 92 LEU A CA 1
ATOM 722 C C . LEU A 1 92 ? -17.934 -9.604 22.152 1.00 88.19 92 LEU A C 1
ATOM 724 O O . LEU A 1 92 ? -18.754 -10.092 22.924 1.00 88.19 92 LEU A O 1
ATOM 728 N N . GLU A 1 93 ? -16.880 -8.906 22.568 1.00 88.00 93 GLU A N 1
ATOM 729 C CA . GLU A 1 93 ? -16.592 -8.604 23.971 1.00 88.00 93 GLU A CA 1
ATOM 730 C C . GLU A 1 93 ? -17.763 -7.857 24.623 1.00 88.00 93 GLU A C 1
ATOM 732 O O . GLU A 1 93 ? -18.278 -8.281 25.659 1.00 88.00 93 GLU A O 1
ATOM 737 N N . TYR A 1 94 ? -18.273 -6.813 23.964 1.00 85.62 94 TYR A N 1
ATOM 738 C CA . TYR A 1 94 ? -19.436 -6.062 24.436 1.00 85.62 94 TYR A CA 1
ATOM 739 C C . TYR A 1 94 ? -20.689 -6.938 24.581 1.00 85.62 94 TYR A C 1
ATOM 741 O O . TYR A 1 94 ? -21.416 -6.850 25.575 1.00 85.62 94 TYR A O 1
ATOM 749 N N . ARG A 1 95 ? -20.952 -7.814 23.602 1.00 84.81 95 ARG A N 1
ATOM 750 C CA . ARG A 1 95 ? -22.061 -8.780 23.651 1.00 84.81 95 ARG A CA 1
ATOM 751 C C . ARG A 1 95 ? -21.888 -9.748 24.817 1.00 84.81 95 ARG A C 1
ATOM 753 O O . ARG A 1 95 ? -22.856 -9.976 25.537 1.00 84.81 95 ARG A O 1
ATOM 760 N N . LEU A 1 96 ? -20.682 -10.275 25.021 1.00 85.50 96 LEU A N 1
ATOM 761 C CA . LEU A 1 96 ? -20.380 -11.218 26.095 1.00 85.50 96 LEU A CA 1
ATOM 762 C C . LEU A 1 96 ? -20.600 -10.585 27.474 1.00 85.50 96 LEU A C 1
ATOM 764 O O . LEU A 1 96 ? -21.224 -11.198 28.334 1.00 85.50 96 LEU A O 1
ATOM 768 N N . MET A 1 97 ? -20.178 -9.331 27.656 1.00 84.31 97 MET A N 1
ATOM 769 C CA . MET A 1 97 ? -20.420 -8.571 28.888 1.00 84.31 97 MET A CA 1
ATOM 770 C C . MET A 1 97 ? -21.910 -8.275 29.131 1.00 84.31 97 MET A C 1
ATOM 772 O O . MET A 1 97 ? -22.332 -8.151 30.280 1.00 84.31 97 MET A O 1
ATOM 776 N N . GLN A 1 98 ? -22.733 -8.189 28.079 1.00 80.50 98 GLN A N 1
ATOM 777 C CA . GLN A 1 98 ? -24.186 -7.996 28.202 1.00 80.50 98 GLN A CA 1
ATOM 778 C C . GLN A 1 98 ? -24.989 -9.279 28.460 1.00 80.50 98 GLN A C 1
ATOM 780 O O . GLN A 1 98 ? -26.127 -9.185 28.928 1.00 80.50 98 GLN A O 1
ATOM 785 N N . ILE A 1 99 ? -24.454 -10.467 28.162 1.00 77.50 99 ILE A N 1
ATOM 786 C CA . ILE A 1 99 ? -25.172 -11.743 28.346 1.00 77.50 99 ILE A CA 1
ATOM 787 C C . ILE A 1 99 ? -25.607 -11.972 29.811 1.00 77.50 99 ILE A C 1
ATOM 789 O O . ILE A 1 99 ? -26.787 -12.269 30.018 1.00 77.50 99 ILE A O 1
ATOM 793 N N . PRO A 1 100 ? -24.749 -11.773 30.834 1.00 71.94 100 PRO A N 1
ATOM 794 C CA . PRO A 1 100 ? -25.148 -11.933 32.235 1.00 71.94 100 PRO A CA 1
ATOM 795 C C . PRO A 1 100 ? -26.255 -10.959 32.657 1.00 71.94 100 PRO A C 1
ATOM 797 O O . PRO A 1 100 ? -27.148 -11.321 33.417 1.00 71.94 100 PRO A O 1
ATOM 800 N N . GLN A 1 101 ? -26.227 -9.730 32.130 1.00 61.53 101 GLN A N 1
ATOM 801 C CA . GLN A 1 101 ? -27.229 -8.700 32.418 1.00 61.53 101 GLN A CA 1
ATOM 802 C C . GLN A 1 101 ? -28.593 -9.086 31.840 1.00 61.53 101 GLN A C 1
ATOM 804 O O . GLN A 1 101 ? -29.584 -9.094 32.565 1.00 61.53 101 GLN A O 1
ATOM 809 N N . LYS A 1 102 ? -28.649 -9.497 30.564 1.00 60.78 102 LYS A N 1
ATOM 810 C CA . LYS A 1 102 ? -29.904 -9.902 29.904 1.00 60.78 102 LYS A CA 1
ATOM 811 C C . LYS A 1 102 ? -30.596 -11.086 30.578 1.00 60.78 102 LYS A C 1
ATOM 813 O O . LYS A 1 102 ? -31.824 -11.112 30.609 1.00 60.78 102 LYS A O 1
ATOM 818 N N . HIS A 1 103 ? -29.838 -12.028 31.138 1.00 62.69 103 HIS A N 1
ATOM 819 C CA . HIS A 1 103 ? -30.409 -13.179 31.840 1.00 62.69 103 HIS A CA 1
ATOM 820 C C . HIS A 1 103 ? -31.136 -12.790 33.143 1.00 62.69 103 HIS A C 1
ATOM 822 O O . HIS A 1 103 ? -32.042 -13.504 33.563 1.00 62.69 103 HIS A O 1
ATOM 828 N N . HIS A 1 104 ? -30.795 -11.662 33.775 1.00 61.66 104 HIS A N 1
ATOM 829 C CA . HIS A 1 104 ? -31.532 -11.150 34.939 1.00 61.66 104 HIS A CA 1
ATOM 830 C C . HIS A 1 104 ? -32.742 -10.287 34.568 1.00 61.66 104 HIS A C 1
ATOM 832 O O . HIS A 1 104 ? -33.726 -10.300 35.304 1.00 61.66 104 HIS A O 1
ATOM 838 N N . VAL A 1 105 ? -32.716 -9.587 33.428 1.00 67.62 105 VAL A N 1
ATOM 839 C CA . VAL A 1 105 ? -33.857 -8.747 33.010 1.00 67.62 105 VAL A CA 1
ATOM 840 C C . VAL A 1 105 ? -34.998 -9.578 32.418 1.00 67.62 105 VAL A C 1
ATOM 842 O O . VAL A 1 105 ? -36.161 -9.224 32.574 1.00 67.62 105 VAL A O 1
ATOM 845 N N . LEU A 1 106 ? -34.695 -10.709 31.765 1.00 73.44 106 LEU A N 1
ATOM 846 C CA . LEU A 1 106 ? -35.710 -11.542 31.107 1.00 73.44 106 LEU A CA 1
ATOM 847 C C . LEU A 1 106 ? -36.758 -12.115 32.088 1.00 73.44 106 LEU A C 1
ATOM 849 O O . LEU A 1 106 ? -37.949 -11.944 31.828 1.00 73.44 106 LEU A O 1
ATOM 853 N N . PRO A 1 107 ? -36.378 -12.712 33.238 1.00 74.50 107 PRO A N 1
ATOM 854 C CA . PRO A 1 107 ? -37.340 -13.165 34.243 1.00 74.50 107 PRO A CA 1
ATOM 855 C C . PRO A 1 107 ? -38.115 -12.008 34.878 1.00 74.50 107 PRO A C 1
ATOM 857 O O . PRO A 1 107 ? -39.259 -12.183 35.286 1.00 74.50 107 PRO A O 1
ATOM 860 N N . GLU A 1 108 ? -37.506 -10.824 34.989 1.00 75.62 108 GLU A N 1
ATOM 861 C CA . GLU A 1 108 ? -38.159 -9.652 35.572 1.00 75.62 108 GLU A CA 1
ATOM 862 C C . GLU A 1 108 ? -39.227 -9.068 34.643 1.00 75.62 108 GLU A C 1
ATOM 864 O O . GLU A 1 108 ? -40.346 -8.813 35.085 1.00 75.62 108 GLU A O 1
ATOM 869 N N . CYS A 1 109 ? -38.925 -8.945 33.348 1.00 77.81 109 CYS A N 1
ATOM 870 C CA . CYS A 1 109 ? -39.890 -8.515 32.340 1.00 77.81 109 CYS A CA 1
ATOM 871 C C . CYS A 1 109 ? -41.056 -9.500 32.205 1.00 77.81 109 CYS A C 1
ATOM 873 O O . CYS A 1 109 ? -42.198 -9.059 32.112 1.00 77.81 109 CYS A O 1
ATOM 875 N N . VAL A 1 110 ? -40.793 -10.813 32.246 1.00 82.00 110 VAL A N 1
ATOM 876 C CA . VAL A 1 110 ? -41.856 -11.836 32.228 1.00 82.00 110 VAL A CA 1
ATOM 877 C C . VAL A 1 110 ? -42.762 -11.689 33.453 1.00 82.00 110 VAL A C 1
ATOM 879 O O . VAL A 1 110 ? -43.977 -11.626 33.305 1.00 82.00 110 VAL A O 1
ATOM 882 N N . ARG A 1 111 ? -42.185 -11.520 34.651 1.00 79.69 111 ARG A N 1
ATOM 883 C CA . ARG A 1 111 ? -42.952 -11.323 35.894 1.00 79.69 111 ARG A CA 1
ATOM 884 C C . ARG A 1 111 ? -43.775 -10.034 35.886 1.00 79.69 111 ARG A C 1
ATOM 886 O O . ARG A 1 111 ? -44.845 -9.985 36.480 1.00 79.69 111 ARG A O 1
ATOM 893 N N . HIS A 1 112 ? -43.264 -8.977 35.258 1.00 81.19 112 HIS A N 1
ATOM 894 C CA . HIS A 1 112 ? -43.978 -7.708 35.143 1.00 81.19 112 HIS A CA 1
ATOM 895 C C . HIS A 1 112 ? -45.137 -7.800 34.146 1.00 81.19 112 HIS A C 1
ATOM 897 O O . HIS A 1 112 ? -46.205 -7.256 34.404 1.00 81.19 112 HIS A O 1
ATOM 903 N N . HIS A 1 113 ? -44.942 -8.527 33.044 1.00 83.38 113 HIS A N 1
ATOM 904 C CA . HIS A 1 113 ? -45.978 -8.758 32.042 1.00 83.38 113 HIS A CA 1
ATOM 905 C C . HIS A 1 113 ? -47.132 -9.609 32.593 1.00 83.38 113 HIS A C 1
ATOM 907 O O . HIS A 1 113 ? -48.288 -9.267 32.364 1.00 83.38 113 HIS A O 1
ATOM 913 N N . ASP A 1 114 ? -46.834 -10.652 33.375 1.00 83.88 114 ASP A N 1
ATOM 914 C CA . ASP A 1 114 ? -47.850 -11.462 34.071 1.00 83.88 114 ASP A CA 1
ATOM 915 C C . ASP A 1 114 ? -48.699 -10.605 35.019 1.00 83.88 114 ASP A C 1
ATOM 917 O O . ASP A 1 114 ? -49.925 -10.650 35.005 1.00 83.88 114 ASP A O 1
ATOM 921 N N . ARG A 1 115 ? -48.041 -9.719 35.776 1.00 81.81 115 ARG A N 1
ATOM 922 C CA . ARG A 1 115 ? -48.706 -8.814 36.721 1.00 81.81 115 ARG A CA 1
ATOM 923 C C . ARG A 1 115 ? -49.621 -7.777 36.067 1.00 81.81 115 ARG A C 1
ATOM 925 O O . ARG A 1 115 ? -50.506 -7.266 36.739 1.00 81.81 115 ARG A O 1
ATOM 932 N N . ILE A 1 116 ? -49.374 -7.422 34.806 1.00 83.81 116 ILE A N 1
ATOM 933 C CA . ILE A 1 116 ? -50.221 -6.500 34.032 1.00 83.81 116 ILE A CA 1
ATOM 934 C C . ILE A 1 116 ? -51.428 -7.240 33.446 1.00 83.81 116 ILE A C 1
ATOM 936 O O . ILE A 1 116 ? -52.476 -6.632 33.272 1.00 83.81 116 ILE A O 1
ATOM 940 N N . PHE A 1 117 ? -51.289 -8.534 33.153 1.00 80.38 117 PHE A N 1
ATOM 941 C CA . PHE A 1 117 ? -52.365 -9.364 32.609 1.00 80.38 117 PHE A CA 1
ATOM 942 C C . PHE A 1 117 ? -53.339 -9.891 33.674 1.00 80.38 117 PHE A C 1
ATOM 944 O O . PHE A 1 117 ? -54.467 -10.235 33.335 1.00 80.38 117 PHE A O 1
ATOM 951 N N . GLU A 1 118 ? -52.919 -9.965 34.941 1.00 72.88 118 GLU A N 1
ATOM 952 C CA . GLU A 1 118 ? -53.787 -10.310 36.083 1.00 72.88 118 GLU A CA 1
ATOM 953 C C . GLU A 1 118 ? -54.624 -9.128 36.626 1.00 72.88 118 GLU A C 1
ATOM 955 O O . GLU A 1 118 ? -55.410 -9.321 37.556 1.00 72.88 118 GLU A O 1
ATOM 960 N N . LEU A 1 119 ? -54.469 -7.921 36.063 1.00 54.28 119 LEU A N 1
ATOM 961 C CA . LEU A 1 119 ? -55.288 -6.726 36.337 1.00 54.28 119 LEU A CA 1
ATOM 962 C C . LEU A 1 119 ? -56.462 -6.620 35.356 1.00 54.28 119 LEU A C 1
ATOM 964 O O . LEU A 1 119 ? -57.568 -6.269 35.827 1.00 54.28 119 LEU A O 1
#

Radius of gyration: 30.3 Å; chains: 1; bounding box: 81×21×75 Å

Foldseek 3Di:
DVVVVVVVVLVVVLVVVLVVLVVVLVVVVVCVVVPPPPDPDPDPDDDPDVVVVVVVVVVVVVVSVVVSVVVNVVSVVVSVVVVVVVVVVVVVVVVVVCPVVVVVVVVVVVVVVVVVVVD

Sequence (119 aa):
SQSIRRNTMLWYLLLVMTTVVCMIFTSVFVDFMRGSLTYPAWLPFNYTAPALFFLVYVHQTIAVVIGATVNVACDSLICGLLLHICCQLEILEYRLMQIPQKHHVLPECVRHHDRIFEL

pLDDT: mean 73.68, std 12.5, range [41.12, 88.19]